Protein AF-A0A958J0D6-F1 (afdb_monomer)

Secondary structure (DSSP, 8-state):
----------HHHHHHHHHIIIIIIIIHHHHHHHHHHH--HHHHHHHHHHHHHHHHHHHHHHH-----HHHHHHHHHHHHHHHHHHHHHHHHHHHHHHHHT--

Radius of gyration: 20.71 Å; Cα contacts (8 Å, |Δi|>4): 17; chains: 1; bounding box: 44×51×54 Å

pLDDT: mean 73.85, std 10.02, range [41.75, 88.31]

Mean predicted aligned error: 11.92 Å

Structure (mmCIF, N/CA/C/O backbone):
data_AF-A0A958J0D6-F1
#
_entry.id   AF-A0A958J0D6-F1
#
loop_
_atom_site.group_PDB
_atom_site.id
_atom_site.type_symbol
_atom_site.label_atom_id
_atom_site.label_alt_id
_atom_site.label_comp_id
_atom_site.label_asym_id
_atom_site.label_entity_id
_atom_site.label_seq_id
_atom_site.pdbx_PDB_ins_code
_atom_site.Cartn_x
_atom_site.Cartn_y
_atom_site.Cartn_z
_atom_site.occupancy
_atom_site.B_iso_or_equiv
_atom_site.auth_seq_id
_atom_site.auth_comp_id
_atom_site.auth_asym_id
_atom_site.auth_atom_id
_atom_site.pdbx_PDB_model_num
ATOM 1 N N . GLY A 1 1 ? 26.095 -33.354 -12.740 1.00 41.75 1 GLY A N 1
ATOM 2 C CA . GLY A 1 1 ? 25.793 -32.337 -13.760 1.00 41.75 1 GLY A CA 1
ATOM 3 C C . GLY A 1 1 ? 24.885 -31.298 -13.154 1.00 41.75 1 GLY A C 1
ATOM 4 O O . GLY A 1 1 ? 23.679 -31.443 -13.256 1.00 41.75 1 GLY A O 1
ATOM 5 N N . GLY A 1 2 ? 25.467 -30.332 -12.441 1.00 49.19 2 GLY A N 1
ATOM 6 C CA . GLY A 1 2 ? 24.743 -29.208 -11.854 1.00 49.19 2 GLY A CA 1
ATOM 7 C C . GLY A 1 2 ? 25.048 -27.962 -12.665 1.00 49.19 2 GLY A C 1
ATOM 8 O O . GLY A 1 2 ? 26.118 -27.381 -12.509 1.00 49.19 2 GLY A O 1
ATOM 9 N N . GLU A 1 3 ? 24.142 -27.583 -13.555 1.00 58.66 3 GLU A N 1
ATOM 10 C CA . GLU A 1 3 ? 24.189 -26.268 -14.183 1.00 58.66 3 GLU A CA 1
ATOM 11 C C . GLU A 1 3 ? 23.641 -25.273 -13.160 1.00 58.66 3 GLU A C 1
ATOM 13 O O . GLU A 1 3 ? 22.437 -25.187 -12.925 1.00 58.66 3 GLU A O 1
ATOM 18 N N . LEU A 1 4 ? 24.542 -24.584 -12.458 1.00 65.38 4 LEU A N 1
ATOM 19 C CA . LEU A 1 4 ? 24.169 -23.473 -11.588 1.00 65.38 4 LEU A CA 1
ATOM 20 C C . LEU A 1 4 ? 23.530 -22.389 -12.474 1.00 65.38 4 LEU A C 1
ATOM 22 O O . LEU A 1 4 ? 24.175 -21.965 -13.438 1.00 65.38 4 LEU A O 1
ATOM 26 N N . PRO A 1 5 ? 22.294 -21.931 -12.198 1.00 62.53 5 PRO A N 1
ATOM 27 C CA . PRO A 1 5 ? 21.674 -20.872 -12.979 1.00 62.53 5 PRO A CA 1
ATOM 28 C C . PRO A 1 5 ? 22.520 -19.609 -12.822 1.00 62.53 5 PRO A C 1
ATOM 30 O O . PRO A 1 5 ? 22.595 -19.025 -11.741 1.00 62.53 5 PRO A O 1
ATOM 33 N N . LEU A 1 6 ? 23.206 -19.207 -13.892 1.00 62.94 6 LEU A N 1
ATOM 34 C CA . LEU A 1 6 ? 24.006 -17.991 -13.880 1.00 62.94 6 LEU A CA 1
ATOM 35 C C . LEU A 1 6 ? 23.049 -16.807 -13.771 1.00 62.94 6 LEU A C 1
ATOM 37 O O . LEU A 1 6 ? 22.393 -16.433 -14.744 1.00 62.94 6 LEU A O 1
ATOM 41 N N . ILE A 1 7 ? 22.955 -16.239 -12.569 1.00 67.56 7 ILE A N 1
ATOM 42 C CA . ILE A 1 7 ? 22.212 -15.011 -12.300 1.00 67.56 7 ILE A CA 1
ATOM 43 C C . ILE A 1 7 ? 22.876 -13.904 -13.124 1.00 67.56 7 ILE A C 1
ATOM 45 O O . ILE A 1 7 ? 23.870 -13.301 -12.722 1.00 67.56 7 ILE A O 1
ATOM 49 N N . LYS A 1 8 ? 22.360 -13.665 -14.332 1.00 64.50 8 LYS A N 1
ATOM 50 C CA . LYS A 1 8 ? 22.738 -12.516 -15.151 1.00 64.50 8 LYS A CA 1
ATOM 51 C C . LYS A 1 8 ? 22.127 -11.278 -14.508 1.00 64.50 8 LYS A C 1
ATOM 53 O O . LYS A 1 8 ? 20.967 -10.954 -14.746 1.00 64.50 8 LYS A O 1
ATOM 58 N N . TYR A 1 9 ? 22.909 -10.593 -13.681 1.00 65.75 9 TYR A N 1
ATOM 59 C CA . TYR A 1 9 ? 22.538 -9.291 -13.143 1.00 65.75 9 TYR A CA 1
ATOM 60 C C . TYR A 1 9 ? 22.394 -8.294 -14.296 1.00 65.75 9 TYR A C 1
ATOM 62 O O . TYR A 1 9 ? 23.382 -7.826 -14.859 1.00 65.75 9 TYR A O 1
ATOM 70 N N . HIS A 1 10 ? 21.153 -7.988 -14.676 1.00 74.50 10 HIS A N 1
ATOM 71 C CA . HIS A 1 10 ? 20.881 -6.934 -15.644 1.00 74.50 10 HIS A CA 1
ATOM 72 C C . HIS A 1 10 ? 20.979 -5.580 -14.920 1.00 74.50 10 HIS A C 1
ATOM 74 O O . HIS A 1 10 ? 20.268 -5.390 -13.929 1.00 74.50 10 HIS A O 1
ATOM 80 N N . PRO A 1 11 ? 21.786 -4.612 -15.393 1.00 78.31 11 PRO A N 1
ATOM 81 C CA . PRO A 1 11 ? 21.912 -3.287 -14.767 1.00 78.31 11 PRO A CA 1
ATOM 82 C C . PRO A 1 11 ? 20.561 -2.584 -14.568 1.00 78.31 11 PRO A C 1
ATOM 84 O O . PRO A 1 11 ? 20.344 -1.871 -13.593 1.00 78.31 11 PRO A O 1
ATOM 87 N N . GLN A 1 12 ? 19.611 -2.868 -15.460 1.00 77.88 12 GLN A N 1
ATOM 88 C CA . GLN A 1 12 ? 18.230 -2.396 -15.391 1.00 77.88 12 GLN A CA 1
ATOM 89 C C . GLN A 1 12 ? 17.484 -2.874 -14.133 1.00 77.88 12 GLN A C 1
ATOM 91 O O . GLN A 1 12 ? 16.678 -2.125 -13.594 1.00 77.88 12 GLN A O 1
ATOM 96 N N . SER A 1 13 ? 17.773 -4.078 -13.627 1.00 81.25 13 SER A N 1
ATOM 97 C CA . SER A 1 13 ? 17.136 -4.606 -12.408 1.00 81.25 13 SER A CA 1
ATOM 98 C C . SER A 1 13 ? 17.600 -3.848 -11.166 1.00 81.25 13 SER A C 1
ATOM 100 O O . SER A 1 13 ? 16.798 -3.537 -10.293 1.00 81.25 13 SER A O 1
ATOM 102 N N . ILE A 1 14 ? 18.887 -3.489 -11.111 1.00 83.69 14 ILE A N 1
ATOM 103 C CA . ILE A 1 14 ? 19.453 -2.702 -10.007 1.00 83.69 14 ILE A CA 1
ATOM 104 C C . ILE A 1 14 ? 18.826 -1.306 -9.994 1.00 83.69 14 ILE A C 1
ATOM 106 O O . ILE A 1 14 ? 18.381 -0.840 -8.948 1.00 83.69 14 ILE A O 1
ATOM 110 N N . ILE A 1 15 ? 18.717 -0.668 -11.162 1.00 85.00 15 ILE A N 1
ATOM 111 C CA . ILE A 1 15 ? 18.072 0.644 -11.300 1.00 85.00 15 ILE A CA 1
ATOM 112 C C . ILE A 1 15 ? 16.594 0.574 -10.891 1.00 85.00 15 ILE A C 1
ATOM 114 O O . ILE A 1 15 ? 16.132 1.447 -10.161 1.00 85.00 15 ILE A O 1
ATOM 118 N N . ALA A 1 16 ? 15.865 -0.472 -11.295 1.00 81.38 16 ALA A N 1
ATOM 119 C CA . ALA A 1 16 ? 14.467 -0.663 -10.913 1.00 81.38 16 ALA A CA 1
ATOM 120 C C . ALA A 1 16 ? 14.291 -0.810 -9.391 1.00 81.38 16 ALA A C 1
ATOM 122 O O . ALA A 1 16 ? 13.415 -0.171 -8.810 1.00 81.38 16 ALA A O 1
ATOM 123 N N . VAL A 1 17 ? 15.150 -1.591 -8.728 1.00 82.75 17 VAL A N 1
ATOM 124 C CA . VAL A 1 17 ? 15.113 -1.771 -7.265 1.00 82.75 17 VAL A CA 1
ATOM 125 C C . VAL A 1 17 ? 15.448 -0.470 -6.536 1.00 82.75 17 VAL A C 1
ATOM 127 O O . VAL A 1 17 ? 14.750 -0.103 -5.592 1.00 82.75 17 VAL A O 1
ATOM 130 N N . VAL A 1 18 ? 16.472 0.261 -6.984 1.00 85.56 18 VAL A N 1
ATOM 131 C CA . VAL A 1 18 ? 16.841 1.562 -6.400 1.00 85.56 18 VAL A CA 1
ATOM 132 C C . VAL A 1 18 ? 15.718 2.583 -6.592 1.00 85.56 18 VAL A C 1
ATOM 134 O O . VAL A 1 18 ? 15.385 3.313 -5.659 1.00 85.56 18 VAL A O 1
ATOM 137 N N . TYR A 1 19 ? 15.085 2.602 -7.767 1.00 82.69 19 TYR A N 1
ATOM 138 C CA . TYR A 1 19 ? 13.940 3.462 -8.049 1.00 82.69 19 TYR A CA 1
ATOM 139 C C . TYR A 1 19 ? 12.742 3.130 -7.151 1.00 82.69 19 TYR A C 1
ATOM 141 O O . TYR A 1 19 ? 12.176 4.035 -6.540 1.00 82.69 19 TYR A O 1
ATOM 149 N N . MET A 1 20 ? 12.385 1.852 -6.991 1.00 80.88 20 MET A N 1
ATOM 150 C CA . MET A 1 20 ? 11.314 1.455 -6.069 1.00 80.88 20 MET A CA 1
ATOM 151 C C . MET A 1 20 ? 11.657 1.779 -4.608 1.00 80.88 20 MET A C 1
ATOM 153 O O . MET A 1 20 ? 10.813 2.277 -3.865 1.00 80.88 20 MET A O 1
ATOM 157 N N . GLY A 1 21 ? 12.905 1.571 -4.193 1.00 79.81 21 GLY A N 1
ATOM 158 C CA . GLY A 1 21 ? 13.346 1.90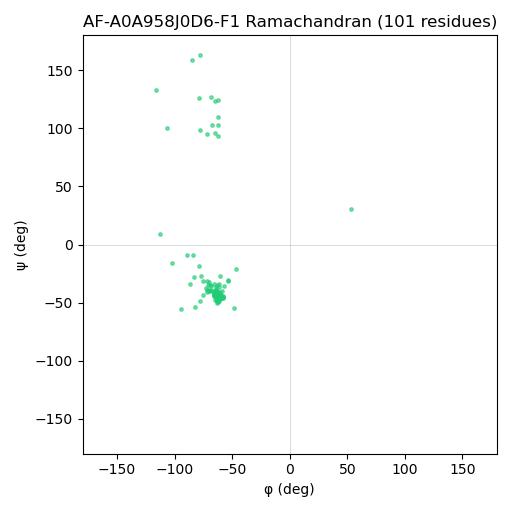0 -2.840 1.00 79.81 21 GLY A CA 1
ATOM 159 C C . GLY A 1 21 ? 13.253 3.397 -2.543 1.00 79.81 21 GLY A C 1
ATOM 160 O O . GLY A 1 21 ? 12.657 3.798 -1.547 1.00 79.81 21 GLY A O 1
ATOM 161 N N . ILE A 1 22 ? 13.799 4.241 -3.417 1.00 81.94 22 ILE A N 1
ATOM 162 C CA . ILE A 1 22 ? 13.879 5.684 -3.166 1.00 81.94 22 ILE A CA 1
ATOM 163 C C . ILE A 1 22 ? 12.560 6.372 -3.518 1.00 81.94 22 ILE A C 1
ATOM 165 O O . ILE A 1 22 ? 11.991 7.072 -2.688 1.00 81.94 22 ILE A O 1
ATOM 169 N N . VAL A 1 23 ? 12.048 6.178 -4.732 1.00 79.56 23 VAL A N 1
ATOM 170 C CA . VAL A 1 23 ? 10.881 6.925 -5.216 1.00 79.56 23 VAL A CA 1
ATOM 171 C C . VAL A 1 23 ? 9.598 6.358 -4.633 1.00 79.56 23 VAL A C 1
ATOM 173 O O . VAL A 1 23 ? 8.810 7.121 -4.089 1.00 79.56 23 VAL A O 1
ATOM 176 N N . ALA A 1 24 ? 9.386 5.040 -4.669 1.00 77.44 24 ALA A N 1
ATOM 177 C CA . ALA A 1 24 ? 8.131 4.489 -4.157 1.00 77.44 24 ALA A CA 1
ATOM 178 C C . ALA A 1 24 ? 8.044 4.559 -2.625 1.00 77.44 24 ALA A C 1
ATOM 180 O O . ALA A 1 24 ? 6.951 4.750 -2.108 1.00 77.44 24 ALA A O 1
ATOM 181 N N . SER A 1 25 ? 9.165 4.463 -1.896 1.00 81.81 25 SER A N 1
ATOM 182 C CA . SER A 1 25 ? 9.130 4.517 -0.425 1.00 81.81 25 SER A CA 1
ATOM 183 C C . SER A 1 25 ? 9.365 5.923 0.124 1.00 81.81 25 SER A C 1
ATOM 185 O O . SER A 1 25 ? 8.524 6.421 0.867 1.00 81.81 25 SER A O 1
ATOM 187 N N . ALA A 1 26 ? 10.470 6.598 -0.222 1.00 83.25 26 ALA A N 1
ATOM 188 C CA . ALA A 1 26 ? 10.795 7.885 0.405 1.00 83.25 26 ALA A CA 1
ATOM 189 C C . ALA A 1 26 ? 9.775 8.974 0.041 1.00 83.25 26 ALA A C 1
ATOM 191 O O . ALA A 1 26 ? 9.329 9.703 0.926 1.00 83.25 26 ALA A O 1
ATOM 192 N N . LEU A 1 27 ? 9.337 9.044 -1.223 1.00 82.44 27 LEU A N 1
ATOM 193 C CA . LEU A 1 27 ? 8.293 9.993 -1.623 1.00 82.44 27 LEU A CA 1
ATOM 194 C C . LEU A 1 27 ? 6.952 9.662 -0.958 1.00 82.44 27 LEU A C 1
ATOM 196 O O . LEU A 1 27 ? 6.289 10.568 -0.456 1.00 82.44 27 LEU A O 1
ATOM 200 N N . ALA A 1 28 ? 6.573 8.380 -0.903 1.00 80.31 28 ALA A N 1
ATOM 201 C CA . ALA A 1 28 ? 5.336 7.961 -0.248 1.00 80.31 28 ALA A CA 1
ATOM 202 C C . ALA A 1 28 ? 5.345 8.291 1.246 1.00 80.31 28 ALA A C 1
ATOM 204 O O . ALA A 1 28 ? 4.346 8.789 1.757 1.00 80.31 28 ALA A O 1
ATOM 205 N N . PHE A 1 29 ? 6.469 8.092 1.941 1.00 81.38 29 PHE A N 1
ATOM 206 C CA . PHE A 1 29 ? 6.595 8.462 3.349 1.00 81.38 29 PHE A CA 1
ATOM 207 C C . PHE A 1 29 ? 6.528 9.970 3.557 1.00 81.38 29 PHE A C 1
ATOM 209 O O . PHE A 1 29 ? 5.831 10.414 4.466 1.00 81.38 29 PHE A O 1
ATOM 216 N N . VAL A 1 30 ? 7.197 10.769 2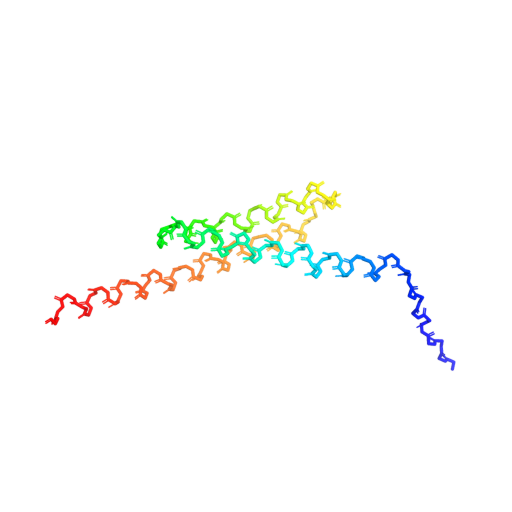.723 1.00 84.69 30 VAL A N 1
ATOM 217 C CA . VAL A 1 30 ? 7.108 12.235 2.811 1.00 84.69 30 VAL A CA 1
ATOM 218 C C . VAL A 1 30 ? 5.665 12.696 2.619 1.00 84.69 30 VAL A C 1
ATOM 220 O O . VAL A 1 30 ? 5.170 13.491 3.418 1.00 84.69 30 VAL A O 1
ATOM 223 N N . LEU A 1 31 ? 4.966 12.157 1.618 1.00 79.62 31 LEU A N 1
ATOM 224 C CA . LEU A 1 31 ? 3.566 12.484 1.360 1.00 79.62 31 LEU A CA 1
ATOM 225 C C . LEU A 1 31 ? 2.655 12.020 2.505 1.00 79.62 31 LEU A C 1
ATOM 227 O O . LEU A 1 31 ? 1.771 12.757 2.930 1.00 79.62 31 LEU A O 1
ATOM 231 N N . TYR A 1 32 ? 2.909 10.833 3.057 1.00 77.38 32 TYR A N 1
ATOM 232 C CA . TYR A 1 32 ? 2.192 10.301 4.213 1.00 77.38 32 TYR A CA 1
ATOM 233 C C . TYR A 1 32 ? 2.369 11.188 5.450 1.00 77.38 32 TYR A C 1
ATOM 235 O O . TYR A 1 32 ? 1.384 11.565 6.079 1.00 77.38 32 TYR A O 1
ATOM 243 N N . TYR A 1 33 ? 3.601 11.590 5.772 1.00 78.81 33 TYR A N 1
ATOM 244 C CA . TYR A 1 33 ? 3.869 12.505 6.883 1.00 78.81 33 TYR A CA 1
ATOM 245 C C . TYR A 1 33 ? 3.294 13.902 6.645 1.00 78.81 33 TYR A C 1
ATOM 247 O O . TYR A 1 33 ? 2.835 14.532 7.598 1.00 78.81 33 TYR A O 1
ATOM 255 N N . TYR A 1 34 ? 3.280 14.376 5.398 1.00 79.81 34 TYR A N 1
ATOM 256 C CA . TYR A 1 34 ? 2.630 15.633 5.037 1.00 79.81 34 TYR A CA 1
ATOM 257 C C . TYR A 1 34 ? 1.118 15.564 5.295 1.00 79.81 34 TYR A C 1
ATOM 259 O O . TYR A 1 34 ? 0.570 16.412 5.996 1.00 79.81 34 TYR A O 1
ATOM 267 N N . LEU A 1 35 ? 0.461 14.501 4.824 1.00 72.75 35 LEU A N 1
ATOM 268 C CA . LEU A 1 35 ? -0.970 14.269 5.038 1.00 72.7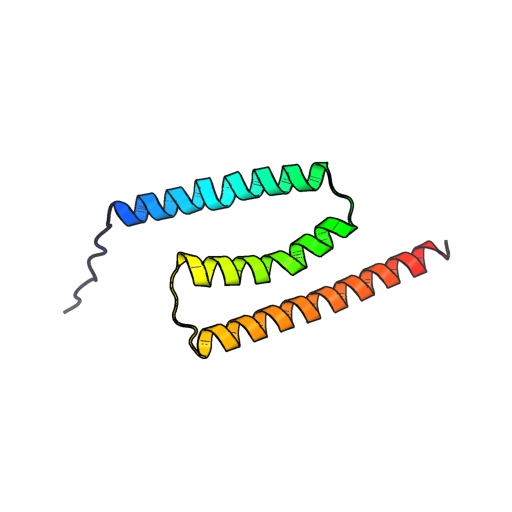5 35 LEU A CA 1
ATOM 269 C C . LEU A 1 35 ? -1.317 14.096 6.522 1.00 72.75 35 LEU A C 1
ATOM 271 O O . LEU A 1 35 ? -2.317 14.642 6.986 1.00 72.75 35 LEU A O 1
ATOM 275 N N . LEU A 1 36 ? -0.477 13.398 7.292 1.00 71.62 36 LEU A N 1
ATOM 276 C CA . LEU A 1 36 ? -0.644 13.271 8.744 1.00 71.62 36 LEU A CA 1
ATOM 277 C C . LEU A 1 36 ? -0.590 14.620 9.470 1.00 71.62 36 LEU A C 1
ATOM 279 O O . LEU A 1 36 ? -1.173 14.756 10.543 1.00 71.62 36 LEU A O 1
ATOM 283 N N . LYS A 1 37 ? 0.109 15.609 8.908 1.00 70.50 37 LYS A N 1
ATOM 284 C CA . LYS A 1 37 ? 0.253 16.937 9.507 1.00 70.50 37 LYS A CA 1
ATOM 285 C C . LYS A 1 37 ? -0.996 17.806 9.325 1.00 70.50 37 LYS A C 1
ATOM 287 O O . LYS A 1 37 ? -1.240 18.675 10.156 1.00 70.50 37 LYS A O 1
ATOM 292 N N . GLU A 1 38 ? -1.777 17.565 8.272 1.00 64.50 38 GLU A N 1
ATOM 293 C CA . GLU A 1 38 ? -2.986 18.339 7.953 1.00 64.50 38 GLU A CA 1
ATOM 294 C C . GLU A 1 38 ? -4.302 17.633 8.322 1.00 64.50 38 GLU A C 1
ATOM 296 O O . GLU A 1 38 ? -5.343 18.288 8.387 1.00 64.50 38 GLU A O 1
ATOM 301 N N . MET A 1 39 ? -4.300 16.319 8.586 1.00 61.47 39 MET A N 1
ATOM 302 C CA . MET A 1 39 ? -5.543 15.548 8.682 1.00 61.47 39 MET A CA 1
ATOM 303 C C . MET A 1 39 ? -5.842 14.941 10.064 1.00 61.47 39 MET A C 1
ATOM 305 O O . MET A 1 39 ? -5.013 14.281 10.683 1.00 61.47 39 MET A O 1
ATOM 309 N N . SER A 1 40 ? -7.085 15.117 10.531 1.00 60.88 40 SER A N 1
ATOM 310 C CA . SER A 1 40 ? -7.616 14.494 11.753 1.00 60.88 40 SER A CA 1
ATOM 311 C C . SER A 1 40 ? -8.002 13.020 11.520 1.00 60.88 40 SER A C 1
ATOM 313 O O . SER A 1 40 ? -8.160 12.583 10.381 1.00 60.88 40 SER A O 1
ATOM 315 N N . ALA A 1 41 ? -8.172 12.240 12.598 1.00 57.00 41 ALA A N 1
ATOM 316 C CA . ALA A 1 41 ? -8.364 10.773 12.616 1.00 57.00 41 ALA A CA 1
ATOM 317 C C . ALA A 1 41 ? -9.389 10.186 11.609 1.00 57.00 41 ALA A C 1
ATOM 319 O O . ALA A 1 41 ? -9.325 9.004 11.264 1.00 57.00 41 ALA A O 1
ATOM 320 N N . ILE A 1 42 ? -10.320 11.004 11.116 1.00 57.28 42 ILE A N 1
ATOM 321 C CA . ILE A 1 42 ? -11.327 10.627 10.119 1.00 57.28 42 ILE A CA 1
ATOM 322 C C . ILE A 1 42 ? -10.687 10.389 8.740 1.00 57.28 42 ILE A C 1
ATOM 324 O O . ILE A 1 42 ? -11.022 9.411 8.0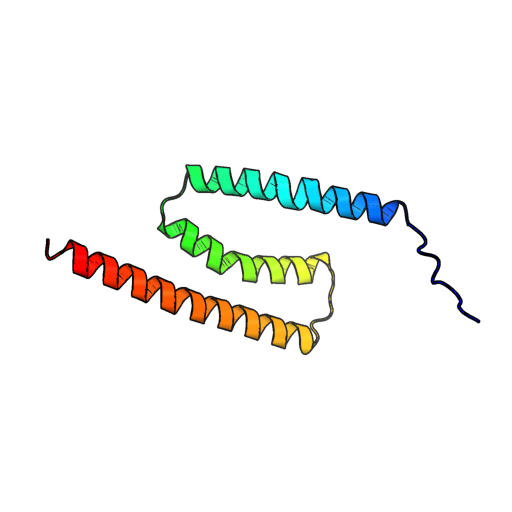75 1.00 57.28 42 ILE A O 1
ATOM 328 N N . SER A 1 43 ? -9.717 11.203 8.321 1.00 61.09 43 SER A N 1
ATOM 329 C CA . SER A 1 43 ? -9.085 11.039 7.005 1.00 61.09 43 SER A CA 1
ATOM 330 C C . SER A 1 43 ? -8.107 9.871 6.941 1.00 61.09 43 SER A C 1
ATOM 332 O O . SER A 1 43 ? -7.977 9.249 5.892 1.00 61.09 43 SER A O 1
ATOM 334 N N . VAL A 1 44 ? -7.440 9.537 8.051 1.00 63.09 44 VAL A N 1
ATOM 335 C CA . VAL A 1 44 ? -6.532 8.374 8.117 1.00 63.09 44 VAL A CA 1
ATOM 336 C C . VAL A 1 44 ? -7.305 7.087 7.828 1.00 63.09 44 VAL A C 1
ATOM 338 O O . VAL A 1 44 ? -6.854 6.244 7.058 1.00 63.09 44 VAL A O 1
ATOM 341 N N . SER A 1 45 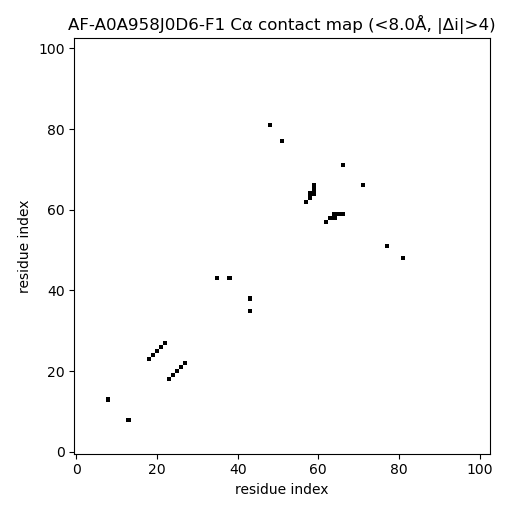? -8.522 6.989 8.367 1.00 66.00 45 SER A N 1
ATOM 342 C CA . SER A 1 45 ? -9.436 5.880 8.088 1.00 66.00 45 SER A CA 1
ATOM 343 C C . SER A 1 45 ? -9.816 5.841 6.600 1.00 66.00 45 SER A C 1
ATOM 345 O O . SER A 1 45 ? -9.720 4.792 5.969 1.00 66.00 45 SER A O 1
ATOM 347 N N . SER A 1 46 ? -10.164 6.991 6.008 1.00 68.94 46 SER A N 1
ATOM 348 C CA . SER A 1 46 ? -10.479 7.123 4.574 1.00 68.94 46 SER A CA 1
ATOM 349 C C . SER A 1 46 ? -9.330 6.709 3.648 1.00 68.94 46 SER A C 1
ATOM 351 O O . SER A 1 46 ? -9.562 6.032 2.645 1.00 68.94 46 SER A O 1
ATOM 353 N N . ILE A 1 47 ? -8.089 7.063 3.996 1.00 70.81 47 ILE A N 1
ATOM 354 C CA . ILE A 1 47 ? -6.889 6.703 3.226 1.00 70.81 47 ILE A CA 1
ATOM 355 C C . ILE A 1 47 ? -6.703 5.180 3.183 1.00 70.81 47 ILE A C 1
ATOM 357 O O . ILE A 1 47 ? -6.417 4.625 2.121 1.00 70.81 47 ILE A O 1
ATOM 361 N N . ILE A 1 48 ? -6.925 4.479 4.296 1.00 72.38 48 ILE A N 1
ATOM 362 C CA . ILE A 1 48 ? -6.789 3.014 4.358 1.00 72.38 48 ILE A CA 1
ATOM 363 C C . ILE A 1 48 ? -7.804 2.322 3.432 1.00 72.38 48 ILE A C 1
ATOM 365 O O . ILE A 1 48 ? -7.466 1.321 2.803 1.00 72.38 48 ILE A O 1
ATOM 369 N N . TYR A 1 49 ? -9.012 2.877 3.276 1.00 72.81 49 TYR A N 1
ATOM 370 C CA . TYR A 1 49 ? -10.027 2.326 2.368 1.00 72.81 49 TYR A CA 1
ATOM 371 C C . TYR A 1 49 ? -9.711 2.557 0.891 1.00 72.81 49 TYR A C 1
ATOM 373 O O . TYR A 1 49 ? -9.982 1.686 0.064 1.00 72.81 49 TYR A O 1
ATOM 381 N N . ILE A 1 50 ? -9.153 3.719 0.546 1.00 77.44 50 ILE A N 1
ATOM 382 C CA . ILE A 1 50 ? -8.892 4.066 -0.856 1.00 77.44 50 ILE A CA 1
ATOM 383 C C . ILE A 1 50 ? -7.579 3.470 -1.374 1.00 77.44 50 ILE A C 1
ATOM 385 O O . ILE A 1 50 ? -7.483 3.150 -2.555 1.00 77.44 50 ILE A O 1
ATOM 389 N N . THR A 1 51 ? -6.597 3.248 -0.494 1.00 82.38 51 THR A N 1
ATOM 390 C CA . THR A 1 51 ? -5.286 2.656 -0.820 1.00 82.38 51 THR A CA 1
ATOM 391 C C . THR A 1 51 ? -5.369 1.371 -1.661 1.00 82.38 51 THR A C 1
ATOM 393 O O . THR A 1 51 ? -4.765 1.344 -2.732 1.00 82.38 51 THR A O 1
ATOM 396 N N . PRO A 1 52 ? -6.106 0.315 -1.260 1.00 80.00 52 PRO A N 1
ATOM 397 C CA . PRO A 1 52 ? -6.198 -0.923 -2.040 1.00 80.00 52 PRO A CA 1
ATOM 398 C C . PRO A 1 52 ? -6.862 -0.707 -3.406 1.00 80.00 52 PRO A C 1
ATOM 400 O O . PRO A 1 52 ? -6.433 -1.291 -4.396 1.00 80.00 52 PRO A O 1
ATOM 403 N N . VAL A 1 53 ? -7.870 0.168 -3.483 1.00 81.06 53 VAL A N 1
ATOM 404 C CA . VAL A 1 53 ? -8.565 0.496 -4.737 1.00 81.06 53 VAL A CA 1
ATOM 405 C C . VAL A 1 53 ? -7.611 1.193 -5.705 1.00 81.06 53 VAL A C 1
ATOM 407 O O . VAL A 1 53 ? -7.502 0.804 -6.865 1.00 81.06 53 VAL A O 1
ATOM 410 N N . VAL A 1 54 ? -6.873 2.192 -5.217 1.00 82.62 54 VAL A N 1
ATOM 411 C CA . VAL A 1 54 ? -5.883 2.936 -6.003 1.00 82.62 54 VAL A CA 1
ATOM 412 C C . VAL A 1 54 ? -4.732 2.029 -6.435 1.00 82.62 54 VAL A C 1
ATOM 414 O O . VAL A 1 54 ? -4.317 2.098 -7.588 1.00 82.62 54 VAL A O 1
ATOM 417 N N . ALA A 1 55 ? -4.253 1.143 -5.559 1.00 83.81 55 ALA A N 1
ATOM 418 C CA . ALA A 1 55 ? -3.201 0.185 -5.892 1.00 83.81 55 ALA A CA 1
ATOM 419 C C . ALA A 1 55 ? -3.610 -0.738 -7.053 1.00 83.81 55 ALA A C 1
ATOM 421 O O . ALA A 1 55 ? -2.827 -0.932 -7.981 1.00 83.81 55 ALA A O 1
ATOM 422 N N . ILE A 1 56 ? -4.848 -1.248 -7.043 1.00 81.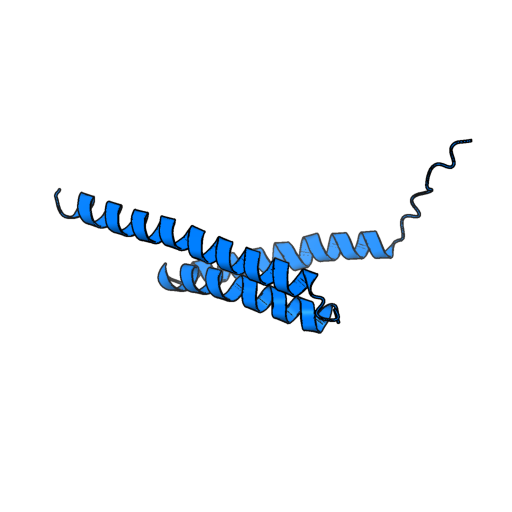56 56 ILE A N 1
ATOM 423 C CA . ILE A 1 56 ? -5.378 -2.090 -8.127 1.00 81.56 56 ILE A CA 1
ATOM 424 C C . ILE A 1 56 ? -5.519 -1.290 -9.426 1.00 81.56 56 ILE A C 1
ATOM 426 O O . ILE A 1 56 ? -5.131 -1.779 -10.483 1.00 81.56 56 ILE A O 1
ATOM 430 N N . LEU A 1 57 ? -6.033 -0.058 -9.361 1.0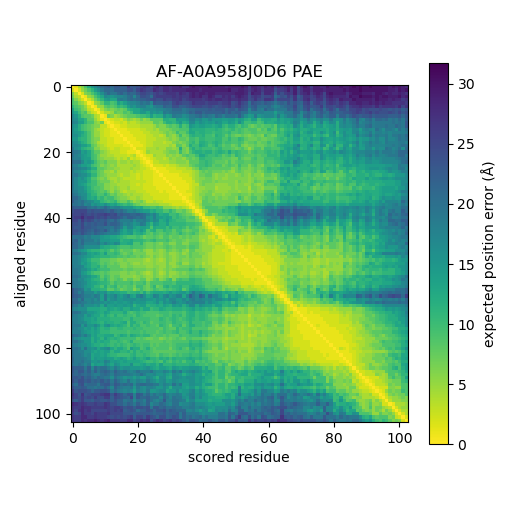0 83.19 57 LEU A N 1
ATOM 431 C CA . LEU A 1 57 ? -6.179 0.803 -10.540 1.00 83.19 57 LEU A CA 1
ATOM 432 C C . LEU A 1 57 ? -4.827 1.124 -11.187 1.00 83.19 57 LEU A C 1
ATOM 434 O O . LEU A 1 57 ? -4.685 1.003 -12.402 1.00 83.19 57 LEU A O 1
ATOM 438 N N . ILE A 1 58 ? -3.829 1.500 -10.384 1.00 83.12 58 ILE A N 1
ATOM 439 C CA . ILE A 1 58 ? -2.476 1.783 -10.877 1.00 83.12 58 ILE A CA 1
ATOM 440 C C . ILE A 1 58 ? -1.837 0.510 -11.437 1.00 83.12 58 ILE A C 1
ATOM 442 O O . ILE A 1 58 ? -1.245 0.567 -12.512 1.00 83.12 58 ILE A O 1
ATOM 446 N N . GLY A 1 59 ? -1.981 -0.633 -10.758 1.00 79.81 59 GLY A N 1
ATOM 447 C CA . GLY A 1 59 ? -1.491 -1.923 -11.250 1.00 79.81 59 GLY A CA 1
ATOM 448 C C . GLY A 1 59 ? -2.112 -2.297 -12.597 1.00 79.81 59 GLY A C 1
ATOM 449 O O . GLY A 1 59 ? -1.399 -2.618 -13.540 1.00 79.81 59 GLY A O 1
ATOM 450 N N . TRP A 1 60 ? -3.425 -2.148 -12.746 1.00 78.88 60 TRP A N 1
ATOM 451 C CA . TRP A 1 60 ? -4.098 -2.423 -14.014 1.00 78.88 60 TRP A CA 1
ATOM 452 C C . TRP A 1 60 ? -3.613 -1.509 -15.151 1.00 78.88 60 TRP A C 1
ATOM 454 O O . TRP A 1 60 ? -3.294 -1.994 -16.236 1.00 78.88 60 TRP A O 1
ATOM 464 N N . VAL A 1 61 ? -3.503 -0.200 -14.897 1.00 80.62 61 VAL A N 1
ATOM 465 C CA . VAL A 1 61 ? -3.132 0.794 -15.921 1.00 80.62 61 VAL A CA 1
ATOM 466 C C . VAL A 1 61 ? -1.640 0.757 -16.270 1.00 80.62 61 VAL A C 1
ATOM 468 O O . VAL A 1 61 ? -1.292 0.844 -17.444 1.00 80.62 61 VAL A O 1
ATOM 471 N N . MET A 1 62 ? -0.745 0.654 -15.283 1.00 78.88 62 MET A N 1
ATOM 472 C CA . MET A 1 62 ? 0.705 0.724 -15.520 1.00 78.88 62 MET A CA 1
ATOM 473 C C . MET A 1 62 ? 1.330 -0.622 -15.876 1.00 78.88 62 MET A C 1
ATOM 475 O O . MET A 1 62 ? 2.292 -0.650 -16.642 1.00 78.88 62 MET A O 1
ATOM 479 N N . LEU A 1 63 ? 0.824 -1.725 -15.316 1.00 75.81 63 LEU A N 1
ATOM 480 C CA . LEU A 1 63 ? 1.365 -3.064 -15.567 1.00 75.81 63 LEU A CA 1
ATOM 481 C C . LEU A 1 63 ? 0.704 -3.745 -16.776 1.00 75.81 63 LEU A C 1
ATOM 483 O O . LEU A 1 63 ? 1.200 -4.768 -17.242 1.00 75.81 63 LEU A O 1
ATOM 487 N N . ASN A 1 64 ? -0.374 -3.154 -17.313 1.00 66.94 64 ASN A N 1
ATOM 488 C CA . ASN A 1 64 ? -1.118 -3.640 -18.478 1.00 66.94 64 ASN A CA 1
ATOM 489 C C . ASN A 1 64 ? -1.553 -5.114 -18.325 1.00 66.94 64 ASN A C 1
ATOM 491 O O . ASN A 1 64 ? -1.631 -5.871 -19.297 1.00 66.94 64 ASN A O 1
ATOM 495 N N . GLU A 1 65 ? -1.791 -5.535 -17.080 1.00 64.19 65 GLU A N 1
ATOM 496 C CA . GLU A 1 65 ? -2.145 -6.905 -16.734 1.00 64.19 65 GLU A CA 1
ATOM 497 C C . GLU A 1 65 ? -3.538 -7.239 -17.271 1.00 64.19 65 GLU A C 1
ATOM 499 O O . GLU A 1 65 ? -4.528 -6.551 -17.008 1.00 64.19 65 GLU A O 1
ATOM 504 N N . SER A 1 66 ? -3.630 -8.341 -18.017 1.00 70.88 66 SER A N 1
ATOM 505 C CA . SER A 1 66 ? -4.924 -8.938 -18.338 1.00 70.88 66 SER A CA 1
ATOM 506 C C . SER A 1 66 ? -5.552 -9.421 -17.036 1.00 70.88 66 SER A C 1
ATOM 508 O O . SER A 1 66 ? -4.932 -10.206 -16.320 1.00 70.88 66 SER A O 1
ATOM 510 N N . ILE A 1 67 ? -6.763 -8.952 -16.718 1.00 70.38 67 ILE A N 1
ATOM 511 C CA . ILE A 1 67 ? -7.460 -9.335 -15.486 1.00 70.38 67 ILE A CA 1
ATOM 512 C C . ILE A 1 67 ? -7.769 -10.831 -15.551 1.00 70.38 67 ILE A C 1
ATOM 514 O O . ILE A 1 67 ? -8.740 -11.271 -16.166 1.00 70.38 67 ILE A O 1
ATOM 518 N N . THR A 1 68 ? -6.897 -11.623 -14.938 1.00 82.38 68 THR A N 1
ATOM 519 C CA . THR A 1 68 ? -7.046 -13.067 -14.827 1.00 82.38 68 THR A CA 1
ATOM 520 C C . THR A 1 68 ? -7.924 -13.416 -13.625 1.00 82.38 68 THR A C 1
ATOM 522 O O . THR A 1 68 ? -8.035 -12.631 -12.675 1.00 82.38 68 THR A O 1
ATOM 525 N N . PRO A 1 69 ? -8.527 -14.618 -13.603 1.00 82.19 69 PRO A N 1
ATOM 526 C CA . PRO A 1 69 ? -9.291 -15.085 -12.448 1.00 82.19 69 PRO A CA 1
ATOM 527 C C . PRO A 1 69 ? -8.490 -15.030 -11.138 1.00 82.19 69 PRO A C 1
ATOM 529 O O . PRO A 1 69 ? -9.063 -14.749 -10.087 1.00 82.19 69 PRO A O 1
ATOM 532 N N . GLN A 1 70 ? -7.163 -15.220 -11.193 1.00 81.69 70 GLN A N 1
ATOM 533 C CA . GLN A 1 70 ? -6.300 -15.103 -10.015 1.00 81.69 70 GLN A CA 1
ATOM 534 C C . GLN A 1 70 ? -6.309 -13.687 -9.417 1.00 81.69 70 GLN A C 1
ATOM 536 O O . GLN A 1 70 ? -6.451 -13.543 -8.201 1.00 81.69 70 GLN A O 1
ATOM 541 N N . ILE A 1 71 ? -6.231 -12.642 -10.249 1.00 80.62 71 ILE A N 1
ATOM 542 C CA . ILE A 1 71 ? -6.273 -11.240 -9.798 1.00 80.62 71 ILE A CA 1
ATOM 543 C C . ILE A 1 71 ? -7.613 -10.939 -9.121 1.00 80.62 71 ILE A C 1
ATOM 545 O O . ILE A 1 71 ? -7.649 -10.325 -8.055 1.00 80.62 71 ILE A O 1
ATOM 549 N N . ILE A 1 72 ? -8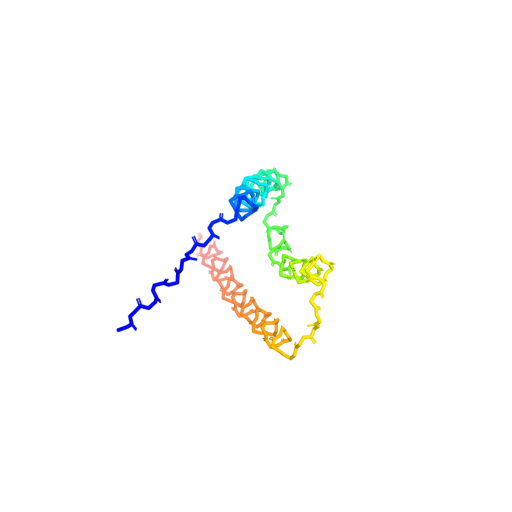.715 -11.440 -9.687 1.00 82.38 72 ILE A N 1
ATOM 550 C CA . ILE A 1 72 ? -10.054 -11.279 -9.106 1.00 82.38 72 ILE A CA 1
ATOM 551 C C . ILE A 1 72 ? -10.126 -11.941 -7.725 1.00 82.38 72 ILE A C 1
ATOM 553 O O . ILE A 1 72 ? -10.612 -11.331 -6.771 1.00 82.38 72 ILE A O 1
ATOM 557 N N . THR A 1 73 ? -9.597 -13.159 -7.581 1.00 86.62 73 THR A N 1
ATOM 558 C CA . THR A 1 73 ? -9.569 -13.834 -6.275 1.00 86.62 73 THR A CA 1
ATOM 559 C C . THR A 1 73 ? -8.684 -13.114 -5.256 1.00 86.62 73 THR A C 1
ATOM 561 O O . THR A 1 73 ? -9.110 -12.934 -4.116 1.00 86.62 73 THR A O 1
ATOM 564 N N . GLY A 1 74 ? -7.503 -12.624 -5.649 1.00 83.00 74 GLY A N 1
ATOM 565 C CA . GLY A 1 74 ? -6.625 -11.855 -4.760 1.00 83.00 74 GLY A CA 1
ATOM 566 C C . GLY A 1 74 ? -7.254 -10.533 -4.311 1.00 83.00 74 GLY A C 1
ATOM 567 O O . GLY A 1 74 ? -7.161 -10.156 -3.138 1.00 83.00 74 GLY A O 1
ATOM 568 N N . MET A 1 75 ? -7.972 -9.869 -5.218 1.00 83.38 75 MET A N 1
ATOM 569 C CA . MET A 1 75 ? -8.740 -8.662 -4.926 1.00 83.38 75 MET A CA 1
ATOM 570 C C . MET A 1 75 ? -9.849 -8.944 -3.908 1.00 83.38 75 MET A C 1
ATOM 572 O O . MET A 1 75 ? -9.921 -8.254 -2.891 1.00 83.38 75 MET A O 1
ATOM 576 N N . LEU A 1 76 ? -10.656 -9.992 -4.111 1.00 87.88 76 LEU A N 1
ATOM 577 C CA . LEU A 1 76 ? -11.695 -10.391 -3.152 1.00 87.88 76 LEU A CA 1
ATOM 578 C C . LEU A 1 76 ? -11.115 -10.700 -1.766 1.00 87.88 76 LEU A C 1
ATOM 580 O O . LEU A 1 76 ? -11.637 -10.214 -0.764 1.00 87.88 76 LEU A O 1
ATOM 584 N N . VAL A 1 77 ? -10.014 -11.452 -1.699 1.00 88.31 77 VAL A N 1
ATOM 585 C CA . VAL A 1 77 ? -9.339 -11.773 -0.429 1.00 88.31 77 VAL A CA 1
ATOM 586 C C . VAL A 1 77 ? -8.858 -10.505 0.280 1.00 88.31 77 VAL A C 1
ATOM 588 O O . VAL A 1 77 ? -9.068 -10.361 1.485 1.00 88.31 77 VAL A O 1
ATOM 591 N N . THR A 1 78 ? -8.271 -9.562 -0.459 1.00 85.12 78 THR A N 1
ATOM 592 C CA . THR A 1 78 ? -7.808 -8.277 0.088 1.00 85.12 78 THR A CA 1
ATOM 593 C C . THR A 1 78 ? -8.970 -7.467 0.660 1.00 85.12 78 THR A C 1
ATOM 595 O O . THR A 1 78 ? -8.906 -7.027 1.810 1.00 85.12 78 THR A O 1
ATOM 598 N N . PHE A 1 79 ? -10.064 -7.334 -0.095 1.00 84.19 79 PHE A N 1
ATOM 599 C CA . PHE A 1 79 ? -11.268 -6.636 0.362 1.00 84.19 79 PHE A CA 1
ATOM 600 C C . PHE A 1 79 ? -11.859 -7.262 1.630 1.00 84.19 79 PHE A C 1
ATOM 602 O O . PHE A 1 79 ? -12.169 -6.542 2.583 1.00 84.19 79 PHE A O 1
ATOM 609 N N . VAL A 1 80 ? -11.972 -8.593 1.677 1.00 87.50 80 VAL A N 1
ATOM 610 C CA . VAL A 1 80 ? -12.468 -9.312 2.861 1.00 87.50 80 VAL A CA 1
ATOM 611 C C . VAL A 1 80 ? -11.545 -9.094 4.061 1.00 87.50 80 VAL A C 1
ATOM 613 O O . VAL A 1 80 ? -12.026 -8.810 5.159 1.00 87.50 80 VAL A O 1
ATOM 616 N N . GLY A 1 81 ? -10.226 -9.169 3.866 1.00 82.94 81 GLY A N 1
ATOM 617 C CA . GLY A 1 81 ? -9.244 -8.924 4.923 1.00 82.94 81 GLY A CA 1
ATOM 618 C C . GLY A 1 81 ? -9.373 -7.528 5.537 1.00 82.94 81 GLY A C 1
ATOM 619 O O . GLY A 1 81 ? -9.406 -7.395 6.764 1.00 82.94 81 GLY A O 1
ATOM 620 N N . ILE A 1 82 ? -9.528 -6.497 4.701 1.00 80.94 82 ILE A N 1
ATOM 621 C CA . ILE A 1 82 ? -9.737 -5.112 5.153 1.00 80.94 82 ILE A CA 1
ATOM 622 C C . ILE A 1 82 ? -11.045 -4.989 5.933 1.00 80.94 82 ILE A C 1
ATOM 624 O O . ILE A 1 82 ? -11.058 -4.436 7.033 1.00 80.94 82 ILE A O 1
ATOM 628 N N . PHE A 1 83 ? -12.136 -5.540 5.399 1.00 82.44 83 PHE A N 1
ATOM 629 C CA . PHE A 1 83 ? -13.446 -5.488 6.043 1.00 82.44 83 PHE A CA 1
ATOM 630 C C . PHE A 1 83 ? -13.419 -6.110 7.449 1.00 82.44 83 PHE A C 1
ATOM 632 O O . PHE A 1 83 ? -13.884 -5.505 8.419 1.00 82.44 83 PHE A O 1
ATOM 639 N N . VAL A 1 84 ? -12.792 -7.283 7.585 1.00 83.81 84 VAL A N 1
ATOM 640 C CA . VAL A 1 84 ? -12.635 -7.975 8.873 1.00 83.81 84 VAL A CA 1
ATOM 641 C C . VAL A 1 84 ? -11.714 -7.205 9.826 1.00 83.81 84 VAL A C 1
ATOM 643 O O . VAL A 1 84 ? -11.999 -7.138 11.025 1.00 83.81 84 VAL A O 1
ATOM 646 N N . SER A 1 85 ? -10.624 -6.612 9.329 1.00 78.62 85 SER A N 1
ATOM 647 C CA . SER A 1 85 ? -9.711 -5.799 10.147 1.00 78.62 85 SER A CA 1
ATOM 648 C C . SER A 1 85 ? -10.434 -4.601 10.771 1.00 78.62 85 SER A C 1
ATOM 650 O O . SER A 1 85 ? -10.323 -4.359 11.975 1.00 78.62 85 SER A O 1
ATOM 652 N N . GLN A 1 86 ? -11.266 -3.913 9.987 1.00 71.00 86 GLN A N 1
ATOM 653 C CA . GLN A 1 86 ? -11.995 -2.732 10.452 1.00 71.00 86 GLN A CA 1
ATOM 654 C C . GLN A 1 86 ? -13.104 -3.060 11.449 1.00 71.00 86 GLN A C 1
ATOM 656 O O . GLN A 1 86 ? -13.311 -2.306 12.402 1.00 71.00 86 GLN A O 1
ATOM 661 N N . MET A 1 87 ? -13.777 -4.205 11.305 1.00 72.69 87 MET A N 1
ATOM 662 C CA . MET A 1 87 ? -14.747 -4.655 12.310 1.00 72.69 87 MET A CA 1
ATOM 663 C C . MET A 1 87 ? -14.114 -4.785 13.703 1.00 72.69 87 MET A C 1
ATOM 665 O O . MET A 1 87 ? -14.751 -4.445 14.704 1.00 72.69 87 MET A O 1
ATOM 669 N N . LYS A 1 88 ? -12.846 -5.213 13.783 1.00 69.06 88 LYS A N 1
ATOM 670 C CA . LYS A 1 88 ? -12.114 -5.317 15.055 1.00 69.06 88 LYS A CA 1
ATOM 671 C C . LYS A 1 88 ? -11.747 -3.947 15.631 1.00 69.06 88 LYS A C 1
ATOM 673 O O . LYS A 1 88 ? -11.846 -3.754 16.843 1.00 69.06 88 LYS A O 1
ATOM 678 N N . GLU A 1 89 ? -11.352 -2.990 14.794 1.00 68.62 89 GLU A N 1
ATOM 679 C CA . GLU A 1 89 ? -11.049 -1.626 15.250 1.00 68.62 89 GLU A CA 1
ATOM 680 C C . GLU A 1 89 ? -12.297 -0.864 15.707 1.00 68.62 89 GLU A C 1
ATOM 682 O O . GLU A 1 89 ? -12.262 -0.209 16.752 1.00 68.62 89 GLU A O 1
ATOM 687 N N . TYR A 1 90 ? -13.418 -1.006 14.995 1.00 67.69 90 TYR A N 1
ATOM 688 C CA . TYR A 1 90 ? -14.692 -0.384 15.362 1.00 67.69 90 TYR A CA 1
ATOM 689 C C . TYR A 1 90 ? -15.183 -0.857 16.739 1.00 67.69 90 TYR A C 1
ATOM 691 O O . TYR A 1 90 ? -15.555 -0.047 17.592 1.00 67.69 90 TYR A O 1
ATOM 699 N N . GLN A 1 91 ? -15.088 -2.164 16.999 1.00 67.25 91 GLN A N 1
ATOM 700 C CA . GLN A 1 91 ? -15.371 -2.761 18.310 1.00 67.25 91 GLN A CA 1
ATOM 701 C C . GLN A 1 91 ? -14.475 -2.164 19.411 1.00 67.25 91 GLN A C 1
ATOM 703 O O . GLN A 1 91 ? -14.954 -1.775 20.477 1.00 67.25 91 GLN A O 1
ATOM 708 N N . LYS A 1 92 ? -13.174 -2.010 19.137 1.00 62.56 92 LYS A N 1
ATOM 709 C CA . LYS A 1 92 ? -12.197 -1.467 20.094 1.00 62.56 92 LYS A CA 1
ATOM 710 C C . LYS A 1 92 ? -12.400 0.029 20.376 1.00 62.56 92 LYS A C 1
ATOM 712 O O . LYS A 1 92 ? -12.201 0.458 21.515 1.00 62.56 92 LYS A O 1
ATOM 717 N N . TYR A 1 93 ? -12.819 0.816 19.381 1.00 66.25 93 TYR A N 1
ATOM 718 C CA . TYR A 1 93 ? -13.200 2.224 19.556 1.00 66.25 93 TYR A CA 1
ATOM 719 C C . TYR A 1 93 ? -14.415 2.362 20.484 1.00 66.25 93 TYR A C 1
ATOM 721 O O . TYR A 1 93 ? -14.383 3.148 21.436 1.00 66.25 93 TYR A O 1
ATOM 729 N N . LEU A 1 94 ? -15.457 1.555 20.258 1.00 66.25 94 LEU A N 1
ATOM 730 C CA . LEU A 1 94 ? -16.667 1.580 21.080 1.00 66.25 94 LEU A CA 1
ATOM 731 C C . LEU A 1 94 ? -16.399 1.121 22.522 1.00 66.25 94 LEU A C 1
ATOM 733 O O . LEU A 1 94 ? -16.834 1.798 23.452 1.00 66.25 94 LEU A O 1
ATOM 737 N N . SER A 1 95 ? -15.607 0.064 22.738 1.00 66.00 95 SER A N 1
ATOM 738 C CA . SER A 1 95 ? -15.233 -0.367 24.097 1.00 66.00 95 SER A CA 1
ATOM 739 C C . SER A 1 95 ? -14.454 0.697 24.877 1.00 66.00 95 SER A C 1
ATOM 741 O O . SER A 1 95 ? -14.679 0.851 26.075 1.00 66.00 95 SER A O 1
ATOM 743 N N . ARG A 1 96 ? -13.571 1.469 24.228 1.00 63.62 96 ARG A N 1
ATOM 744 C CA . ARG A 1 96 ? -12.828 2.555 24.898 1.00 63.62 96 ARG A CA 1
ATOM 745 C C . ARG A 1 96 ? -13.736 3.718 25.302 1.00 63.62 96 ARG A C 1
ATOM 747 O O . ARG A 1 96 ? -13.581 4.255 26.396 1.00 63.62 96 ARG A O 1
ATOM 754 N N . LYS A 1 97 ? -14.711 4.072 24.458 1.00 59.22 97 LYS A N 1
ATOM 755 C CA . LYS A 1 97 ? -15.654 5.170 24.725 1.00 59.22 97 LYS A CA 1
ATOM 756 C C . LYS A 1 97 ? -16.635 4.838 25.858 1.00 59.22 97 LYS A C 1
ATOM 758 O O . LYS A 1 97 ? -17.012 5.730 26.611 1.00 59.22 97 LYS A O 1
ATOM 763 N N . THR A 1 98 ? -17.012 3.568 26.007 1.00 65.25 98 THR A N 1
ATOM 764 C CA . THR A 1 98 ? -17.891 3.105 27.095 1.00 65.25 98 THR A CA 1
ATOM 765 C C . THR A 1 98 ? -17.187 3.105 28.453 1.00 65.25 98 THR A C 1
ATOM 767 O O . THR A 1 98 ? -17.777 3.550 29.431 1.00 65.25 98 THR A O 1
ATOM 770 N N . VAL A 1 99 ? -15.916 2.685 28.516 1.00 61.22 99 VAL A N 1
ATOM 771 C CA . VAL A 1 99 ? -15.126 2.681 29.766 1.00 61.22 99 VAL A CA 1
ATOM 772 C C . VAL A 1 99 ? -14.807 4.104 30.243 1.00 61.22 99 VAL A C 1
ATOM 774 O O . VAL A 1 99 ? -14.833 4.371 31.437 1.00 61.22 99 VAL A O 1
ATOM 777 N N . GLN A 1 100 ? -14.564 5.041 29.323 1.00 66.75 100 GLN A N 1
ATOM 778 C CA . GLN A 1 100 ? -14.231 6.429 29.666 1.00 66.75 100 GLN A CA 1
ATOM 779 C C . GLN A 1 100 ? -15.450 7.284 30.060 1.00 66.75 100 GLN A C 1
ATOM 781 O O . GLN A 1 100 ? -15.282 8.324 30.678 1.00 66.75 100 GLN A O 1
ATOM 786 N N . LYS A 1 101 ? -16.674 6.868 29.706 1.00 53.09 101 LYS A N 1
ATOM 787 C CA . LYS A 1 101 ? -17.920 7.566 30.080 1.00 53.09 101 LYS A CA 1
ATOM 788 C C . LYS A 1 101 ? -18.427 7.187 31.485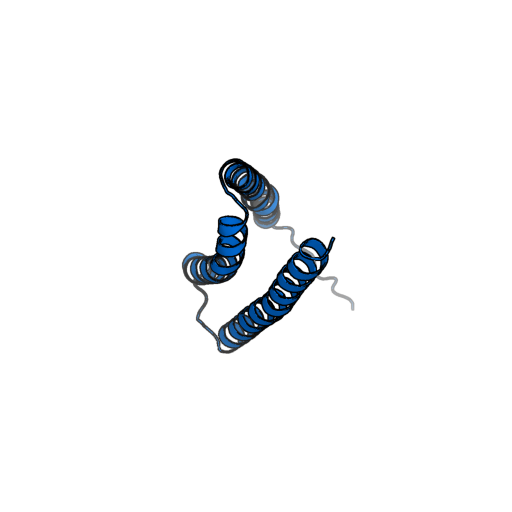 1.00 53.09 101 LYS A C 1
ATOM 790 O O . LYS A 1 101 ? -19.374 7.798 31.965 1.00 53.09 101 LYS A O 1
ATOM 795 N N . TYR A 1 102 ? -17.830 6.173 32.113 1.00 53.69 102 TYR A N 1
ATOM 796 C CA . TYR A 1 102 ? -18.225 5.635 33.423 1.00 53.69 102 TYR A CA 1
ATOM 797 C C . TYR A 1 102 ? -17.188 5.880 34.540 1.00 53.69 102 TYR A C 1
ATOM 799 O O . TYR A 1 102 ? -17.355 5.348 35.635 1.00 53.69 102 TYR A O 1
ATOM 807 N N . ASN A 1 103 ? -16.159 6.692 34.266 1.00 49.06 103 ASN A N 1
ATOM 808 C CA . ASN A 1 103 ? -15.199 7.257 35.226 1.00 49.06 103 ASN A CA 1
ATOM 809 C C . ASN A 1 103 ? -15.343 8.781 35.232 1.00 49.06 103 ASN A C 1
ATOM 811 O O . ASN A 1 103 ? -15.129 9.380 36.305 1.00 49.06 103 ASN A O 1
#

Foldseek 3Di:
DDPDPPPPPDVVVVVVVVCCVCVVPVVVVVVVVVCVVVDDPVVVLVCLVCVLVVVVVCCCVVVVDDDDPVVVVVSVVVVVVSVVVVVVVVVVVVVVVVVVVVD

Solvent-accessible surface area (backbone atoms only — not comparable to full-atom values): 6116 Å² total; per-residue (Å²): 138,80,84,74,81,79,80,75,81,51,71,65,56,56,51,50,51,53,44,48,54,49,55,61,42,54,52,48,48,52,52,50,56,52,49,60,73,78,50,59,80,68,52,60,57,51,48,65,66,46,47,63,56,51,52,51,53,50,45,43,70,75,68,64,56,77,90,42,73,66,56,54,52,53,50,53,52,50,54,52,52,50,55,56,53,48,56,54,50,54,54,52,54,52,55,53,55,56,60,64,74,77,111

Sequence (103 aa):
GGELPLIKYHPQSIIAVVYMGIVASALAFVLYYYLLKEMSAISVSSIIYITPVVAILIGWVMLNESITPQIITGMLVTFVGIFVSQMKEYQKYLSRKTVQKYN